Protein AF-A0AAV8YI38-F1 (afdb_monomer_lite)

Sequence (86 aa):
MEMMLRVRRITPVEGTEETVRVVSMDKDFHVDCYVCEECGMQLTDEPDKRCYPLDGRLMCRGCHIQRLQHTPRQMHPVAATYQYTG

Structure (mmCIF, N/CA/C/O backbone):
data_AF-A0AAV8YI38-F1
#
_entry.id   AF-A0AAV8YI38-F1
#
loop_
_atom_site.group_PDB
_atom_site.id
_atom_site.type_symbol
_atom_site.label_atom_id
_atom_site.label_alt_id
_atom_site.label_comp_id
_atom_site.label_asym_id
_atom_site.label_entity_id
_atom_site.label_seq_id
_atom_site.pdbx_PDB_ins_code
_atom_site.Cartn_x
_atom_site.Cartn_y
_atom_site.Cartn_z
_atom_site.occupancy
_atom_site.B_iso_or_equiv
_atom_site.auth_seq_id
_atom_site.auth_comp_id
_atom_site.auth_asym_id
_atom_site.auth_atom_id
_atom_site.pdbx_PDB_model_num
ATOM 1 N N . MET A 1 1 ? -20.047 -2.349 35.442 1.00 51.56 1 MET A N 1
ATOM 2 C CA . MET A 1 1 ? -18.631 -2.194 35.051 1.00 51.56 1 MET A CA 1
ATOM 3 C C . MET A 1 1 ? -17.938 -3.537 35.209 1.00 51.56 1 MET A C 1
ATOM 5 O O . MET A 1 1 ? -17.265 -3.686 36.202 1.00 51.56 1 MET A O 1
ATOM 9 N N . GLU A 1 2 ? -18.120 -4.488 34.287 1.00 48.53 2 GLU A N 1
ATOM 10 C CA . GLU A 1 2 ? -17.273 -5.691 34.084 1.00 48.53 2 GLU A CA 1
ATOM 11 C C . GLU A 1 2 ? -17.598 -6.168 32.648 1.00 48.53 2 GLU A C 1
ATOM 13 O O . GLU A 1 2 ? -18.760 -6.414 32.348 1.00 48.53 2 GLU A O 1
ATOM 18 N N . MET A 1 3 ? -16.771 -5.951 31.620 1.00 51.53 3 MET A N 1
ATOM 19 C CA . MET A 1 3 ? -15.449 -6.511 31.301 1.00 51.53 3 MET A CA 1
ATOM 20 C C . MET A 1 3 ? -15.526 -7.891 30.637 1.00 51.53 3 MET A C 1
ATOM 22 O O . MET A 1 3 ? -15.293 -8.902 31.278 1.00 51.53 3 MET A O 1
ATOM 26 N N . MET A 1 4 ? -15.753 -7.913 29.318 1.00 46.09 4 MET A N 1
ATOM 27 C CA . MET A 1 4 ? -15.222 -8.955 28.427 1.00 46.09 4 MET A CA 1
ATOM 28 C C . MET A 1 4 ? -14.809 -8.316 27.098 1.00 46.09 4 MET A C 1
ATOM 30 O O . MET A 1 4 ? -15.578 -8.173 26.150 1.00 46.09 4 MET A O 1
ATOM 34 N N . LEU A 1 5 ? -13.557 -7.865 27.086 1.00 57.25 5 LEU A N 1
ATOM 35 C CA . LEU A 1 5 ? -12.787 -7.555 25.892 1.00 57.25 5 LEU A CA 1
ATOM 36 C C . LEU A 1 5 ? -12.474 -8.861 25.147 1.00 57.25 5 LEU A C 1
ATOM 38 O O . LEU A 1 5 ? -12.098 -9.844 25.782 1.00 57.25 5 LEU A O 1
ATOM 42 N N . ARG A 1 6 ? -12.485 -8.777 23.808 1.00 56.00 6 ARG A N 1
ATOM 43 C CA . ARG A 1 6 ? -12.012 -9.761 22.808 1.00 56.00 6 ARG A CA 1
ATOM 44 C C . ARG A 1 6 ? -13.062 -10.769 22.336 1.00 56.00 6 ARG A C 1
ATOM 46 O O . ARG A 1 6 ? -13.130 -11.887 22.817 1.00 56.00 6 ARG A O 1
ATOM 53 N N . VAL A 1 7 ? -13.827 -10.343 21.331 1.00 54.03 7 VAL A N 1
ATOM 54 C CA . VAL A 1 7 ? -14.211 -11.069 20.101 1.00 54.03 7 VAL A CA 1
ATOM 55 C C . VAL A 1 7 ? -15.355 -10.267 19.485 1.00 54.03 7 VAL A C 1
ATOM 57 O O . VAL A 1 7 ? -16.480 -10.288 19.970 1.00 54.03 7 VAL A O 1
ATOM 60 N N . ARG A 1 8 ? -15.074 -9.546 18.406 1.00 42.03 8 ARG A N 1
ATOM 61 C CA . ARG A 1 8 ? -16.086 -9.154 17.422 1.00 42.03 8 ARG A CA 1
ATOM 62 C C . ARG A 1 8 ? -15.422 -9.410 16.075 1.00 42.03 8 ARG A C 1
ATOM 64 O O . ARG A 1 8 ? -14.561 -8.653 15.660 1.00 42.03 8 ARG A O 1
ATOM 71 N N . ARG A 1 9 ? -15.563 -10.615 15.505 1.00 42.16 9 ARG A N 1
ATOM 72 C CA . ARG A 1 9 ? -16.612 -10.906 14.511 1.00 42.16 9 ARG A CA 1
ATOM 73 C C . ARG A 1 9 ? -17.375 -9.646 14.116 1.00 42.16 9 ARG A C 1
ATOM 75 O O . ARG A 1 9 ? -18.007 -9.018 14.957 1.00 42.16 9 ARG A O 1
ATOM 82 N N . ILE A 1 10 ? -17.280 -9.318 12.835 1.00 46.81 10 ILE A N 1
ATOM 83 C CA . ILE A 1 10 ? -18.098 -8.337 12.135 1.00 46.81 10 ILE A CA 1
ATOM 84 C C . ILE A 1 10 ? -19.550 -8.825 12.252 1.00 46.81 10 ILE A C 1
ATOM 86 O O . ILE A 1 10 ? -20.051 -9.528 11.385 1.00 46.81 10 ILE A O 1
ATOM 90 N N . THR A 1 11 ? -20.194 -8.602 13.393 1.00 47.62 11 THR A N 1
ATOM 91 C CA . THR A 1 11 ? -21.638 -8.784 13.532 1.00 47.62 11 THR A CA 1
ATOM 92 C C . THR A 1 11 ? -22.280 -7.438 13.236 1.00 47.62 11 THR A C 1
ATOM 94 O O . THR A 1 11 ? -21.874 -6.451 13.861 1.00 47.62 11 THR A O 1
ATOM 97 N N . PRO A 1 12 ? -23.228 -7.385 12.287 1.00 43.03 12 PRO A N 1
ATOM 98 C CA . PRO A 1 12 ? -23.889 -6.151 11.895 1.00 43.03 12 PRO A CA 1
ATOM 99 C C . PRO A 1 12 ? -24.639 -5.582 13.100 1.00 43.03 12 PRO A C 1
ATOM 101 O O . PRO A 1 12 ? -25.270 -6.320 13.858 1.00 43.03 12 PRO A O 1
ATOM 104 N N . VAL A 1 13 ? -24.514 -4.273 13.312 1.00 45.84 13 VAL A N 1
ATOM 105 C CA . VAL A 1 13 ? -25.328 -3.563 14.298 1.00 45.84 13 VAL A CA 1
ATOM 106 C C . VAL A 1 13 ? -26.756 -3.508 13.755 1.00 45.84 13 VAL A C 1
ATOM 108 O O . VAL A 1 13 ? -26.960 -3.156 12.593 1.00 45.84 13 VAL A O 1
ATOM 111 N N . GLU A 1 14 ? -27.742 -3.892 14.564 1.00 50.78 14 GLU A N 1
ATOM 112 C CA . GLU A 1 14 ? -29.151 -3.768 14.193 1.00 50.78 14 GLU A CA 1
ATOM 113 C C . GLU A 1 14 ? -29.472 -2.280 13.984 1.00 50.78 14 GLU A C 1
ATOM 115 O O . GLU A 1 14 ? -29.533 -1.512 14.944 1.00 50.78 14 GLU A O 1
ATOM 120 N N . GLY A 1 15 ? -29.609 -1.861 12.720 1.00 52.38 15 GLY A N 1
ATOM 121 C CA . GLY A 1 15 ? -30.099 -0.526 12.367 1.00 52.38 15 GLY A CA 1
ATOM 122 C C . GLY A 1 15 ? -29.438 0.170 11.177 1.00 52.38 15 GLY A C 1
ATOM 123 O O . GLY A 1 15 ? -30.087 1.032 10.597 1.00 52.38 15 GLY A O 1
ATOM 124 N N . THR A 1 16 ? -28.217 -0.196 10.766 1.00 46.16 16 THR A N 1
ATOM 125 C CA . THR A 1 16 ? -27.598 0.300 9.515 1.00 46.16 16 THR A CA 1
ATOM 126 C C . THR A 1 16 ? -26.577 -0.715 8.978 1.00 46.16 16 THR A C 1
ATOM 128 O O . THR A 1 16 ? -25.458 -0.802 9.484 1.00 46.16 16 THR A O 1
ATOM 131 N N . GLU A 1 17 ? -26.939 -1.480 7.946 1.00 50.41 17 GLU A N 1
ATOM 132 C CA . GLU A 1 17 ? -26.069 -2.442 7.236 1.00 50.41 17 GLU A CA 1
ATOM 133 C C . GLU A 1 17 ? -25.098 -1.769 6.241 1.00 50.41 17 GLU A C 1
ATOM 135 O O . GLU A 1 17 ? -24.836 -2.282 5.157 1.00 50.41 17 GLU A O 1
ATOM 140 N N . GLU A 1 18 ? -24.531 -0.616 6.593 1.00 51.22 18 GLU A N 1
ATOM 141 C CA . GLU A 1 18 ? -23.529 0.061 5.764 1.00 51.22 18 GLU A CA 1
ATOM 142 C C . GLU A 1 18 ? -22.201 0.120 6.516 1.00 51.22 18 GLU A C 1
ATOM 144 O O . GLU A 1 18 ? -21.845 1.111 7.152 1.00 51.22 18 GLU A O 1
ATOM 149 N N . THR A 1 19 ? -21.438 -0.972 6.471 1.00 58.06 19 THR A N 1
ATOM 150 C CA . THR A 1 19 ? -20.023 -0.901 6.834 1.00 58.06 19 THR A CA 1
ATOM 151 C C . THR A 1 19 ? -19.275 -0.285 5.659 1.00 58.06 19 THR A C 1
ATOM 153 O O . THR A 1 19 ? -19.091 -0.908 4.612 1.00 58.06 19 THR A O 1
ATOM 156 N N . VAL A 1 20 ? -18.864 0.976 5.813 1.00 66.69 20 VAL A N 1
ATOM 157 C CA . VAL A 1 20 ? -17.999 1.640 4.835 1.00 66.69 20 VAL A CA 1
ATOM 158 C C . VAL A 1 20 ? -16.687 0.861 4.779 1.00 66.69 20 VAL A C 1
ATOM 160 O O . VAL A 1 20 ? -15.881 0.887 5.709 1.00 66.69 20 VAL A O 1
ATOM 163 N N . ARG A 1 21 ? -16.504 0.119 3.689 1.00 75.00 21 ARG A N 1
ATOM 164 C CA . ARG A 1 21 ? -15.318 -0.688 3.407 1.00 75.00 21 ARG A CA 1
ATOM 165 C C . ARG A 1 21 ? -14.704 -0.224 2.100 1.00 75.00 21 ARG A C 1
ATOM 167 O O . ARG A 1 21 ? -15.413 0.043 1.131 1.00 75.00 21 ARG A O 1
ATOM 174 N N . VAL A 1 22 ? -13.384 -0.144 2.068 1.00 79.25 22 VAL A N 1
ATOM 175 C CA . VAL A 1 22 ? -12.642 0.164 0.850 1.00 79.25 22 VAL A CA 1
ATOM 176 C C . VAL A 1 22 ? -12.355 -1.150 0.142 1.00 79.25 22 VAL A C 1
ATOM 178 O O . VAL A 1 22 ? -11.779 -2.060 0.733 1.00 79.25 22 VAL A O 1
ATOM 181 N N . VAL A 1 23 ? -12.777 -1.266 -1.116 1.00 79.38 23 VAL A N 1
ATOM 182 C CA . VAL A 1 23 ? -12.478 -2.440 -1.942 1.00 79.38 23 VAL A CA 1
ATOM 183 C C . VAL A 1 23 ? -11.215 -2.157 -2.742 1.00 79.38 23 VAL A C 1
ATOM 185 O O . VAL A 1 23 ? -11.184 -1.235 -3.554 1.00 79.38 23 VAL A O 1
ATOM 188 N N . SER A 1 24 ? -10.171 -2.946 -2.513 1.00 79.06 24 SER A N 1
ATOM 189 C CA . SER A 1 24 ? -8.929 -2.897 -3.286 1.00 79.06 24 SER A CA 1
ATOM 190 C C . SER A 1 24 ? -8.360 -4.307 -3.413 1.00 79.06 24 SER A C 1
ATOM 192 O O . SER A 1 24 ? -8.513 -5.107 -2.497 1.00 79.06 24 SER A O 1
ATOM 194 N N . MET A 1 25 ? -7.726 -4.643 -4.540 1.00 82.94 25 MET A N 1
ATOM 195 C CA . MET A 1 25 ? -7.105 -5.967 -4.754 1.00 82.94 25 MET A CA 1
ATOM 196 C C . MET A 1 25 ? -8.044 -7.156 -4.477 1.00 82.94 25 MET A C 1
ATOM 198 O O . MET A 1 25 ? -7.631 -8.139 -3.858 1.00 82.94 25 MET A O 1
ATOM 202 N N . ASP A 1 26 ? -9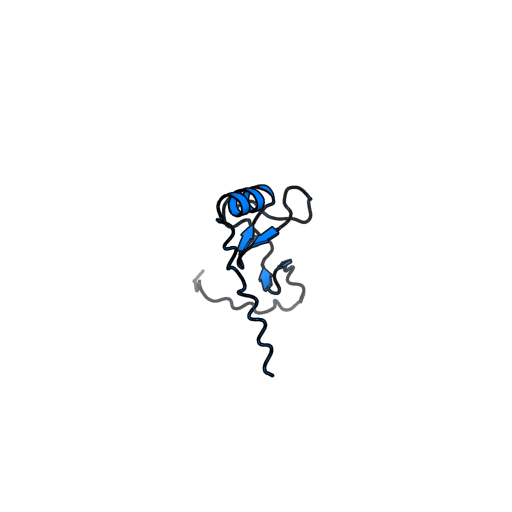.321 -7.029 -4.844 1.00 79.38 26 ASP A N 1
ATOM 203 C CA . ASP A 1 26 ? -10.365 -8.032 -4.574 1.00 79.38 26 ASP A CA 1
ATOM 204 C C . ASP A 1 26 ? -10.562 -8.360 -3.078 1.00 79.38 26 ASP A C 1
ATOM 206 O O . ASP A 1 26 ? -11.088 -9.413 -2.715 1.00 79.38 26 ASP A O 1
ATOM 210 N N . LYS A 1 27 ? -10.143 -7.451 -2.191 1.00 78.75 27 LYS A N 1
ATOM 211 C CA . LYS A 1 27 ? -10.271 -7.547 -0.735 1.00 78.75 27 LYS A CA 1
ATOM 212 C C . LYS A 1 27 ? -10.987 -6.323 -0.182 1.00 78.75 27 LYS A C 1
ATOM 214 O O . LYS A 1 27 ? -10.846 -5.208 -0.687 1.00 78.75 27 LYS A O 1
ATOM 219 N N . ASP A 1 28 ? -11.761 -6.539 0.870 1.00 83.19 28 ASP A N 1
ATOM 220 C CA . ASP A 1 28 ? -12.334 -5.479 1.682 1.00 83.19 28 ASP A CA 1
ATOM 221 C C . ASP A 1 28 ? -11.376 -5.069 2.805 1.00 83.19 28 ASP A C 1
ATOM 223 O O . ASP A 1 28 ? -10.836 -5.896 3.537 1.00 83.19 28 ASP A O 1
ATOM 227 N N . PHE A 1 29 ? -11.172 -3.762 2.933 1.00 82.56 29 PHE A N 1
ATOM 228 C CA . PHE A 1 29 ? -10.402 -3.148 4.004 1.00 82.56 29 PHE A CA 1
ATOM 229 C C . PHE A 1 29 ? -11.302 -2.205 4.797 1.00 82.56 29 PHE A C 1
ATOM 231 O O . PHE A 1 29 ? -12.138 -1.495 4.230 1.00 82.56 29 PHE A O 1
ATOM 238 N N . HIS A 1 30 ? -11.105 -2.146 6.114 1.00 81.94 30 HIS A N 1
ATOM 239 C CA . HIS A 1 30 ? -11.627 -1.025 6.893 1.00 81.94 30 HIS A CA 1
ATOM 240 C C . HIS A 1 30 ? -10.978 0.273 6.412 1.00 81.94 30 HIS A C 1
ATOM 242 O O . HIS A 1 30 ? -9.813 0.266 6.011 1.00 81.94 30 HIS A O 1
ATOM 248 N N . VAL A 1 31 ? -11.701 1.387 6.521 1.00 81.25 31 VAL A N 1
ATOM 249 C CA . VAL A 1 31 ? -11.161 2.720 6.218 1.00 81.25 31 VAL A CA 1
ATOM 250 C C . VAL A 1 31 ? -9.862 2.965 6.996 1.00 81.25 31 VAL A C 1
ATOM 252 O O . VAL A 1 31 ? -8.865 3.348 6.396 1.00 81.25 31 VAL A O 1
ATOM 255 N N . ASP A 1 32 ? -9.823 2.606 8.283 1.00 80.88 32 ASP A N 1
ATOM 256 C CA . ASP A 1 32 ? -8.633 2.757 9.136 1.00 80.88 32 ASP A CA 1
ATOM 257 C C . ASP A 1 32 ? -7.465 1.841 8.729 1.00 80.88 32 ASP A C 1
ATOM 259 O O . ASP A 1 32 ? -6.303 2.171 8.946 1.00 80.88 32 ASP A O 1
ATOM 263 N N . CYS A 1 33 ? -7.751 0.685 8.123 1.00 84.00 33 CYS A N 1
ATOM 264 C CA . CYS A 1 33 ? -6.730 -0.268 7.678 1.00 84.00 33 CYS A CA 1
ATOM 265 C C . CYS A 1 33 ? -6.237 0.010 6.252 1.00 84.00 33 CYS A C 1
ATOM 267 O O . CYS A 1 33 ? -5.284 -0.625 5.802 1.00 84.00 33 CYS A O 1
ATOM 269 N N . TYR A 1 34 ? -6.873 0.934 5.531 1.00 89.44 34 TYR A N 1
ATOM 270 C CA . TYR A 1 34 ? -6.496 1.301 4.173 1.00 89.44 34 TYR A CA 1
ATOM 271 C C . TYR A 1 34 ? -5.313 2.282 4.192 1.00 89.44 34 TYR A C 1
ATOM 273 O O . TYR A 1 34 ? -5.446 3.484 3.951 1.00 89.44 34 TYR A O 1
ATOM 281 N N . VAL A 1 35 ? -4.142 1.751 4.542 1.00 92.00 35 VAL A N 1
ATOM 282 C CA . VAL A 1 35 ? -2.879 2.480 4.713 1.00 92.00 35 VAL A CA 1
ATOM 283 C C . VAL A 1 35 ? -1.775 1.853 3.862 1.00 92.00 35 VAL A C 1
ATOM 285 O O . VAL A 1 35 ? -1.834 0.680 3.502 1.00 92.00 35 VAL A O 1
ATOM 288 N N . CYS A 1 36 ? -0.745 2.631 3.537 1.00 92.88 36 CYS A N 1
ATOM 289 C CA . CYS A 1 36 ? 0.466 2.118 2.907 1.00 92.88 36 CYS A CA 1
ATOM 290 C C . CYS A 1 36 ? 1.240 1.238 3.898 1.00 92.88 36 CYS A C 1
ATOM 292 O O . CYS A 1 36 ? 1.616 1.714 4.967 1.00 92.88 36 CYS A O 1
ATOM 294 N N . GLU A 1 37 ? 1.553 -0.003 3.532 1.00 91.19 37 GLU A N 1
ATOM 295 C CA . GLU A 1 37 ? 2.270 -0.932 4.418 1.00 91.19 37 GLU A CA 1
ATOM 296 C C . GLU A 1 37 ? 3.748 -0.567 4.641 1.00 91.19 37 GLU A C 1
ATOM 298 O O . GLU A 1 37 ? 4.341 -1.009 5.619 1.00 91.19 37 GLU A O 1
ATOM 303 N N . GLU A 1 38 ? 4.353 0.257 3.778 1.00 89.88 38 GLU A N 1
ATOM 304 C CA . GLU A 1 38 ? 5.766 0.649 3.928 1.00 89.88 38 GLU A CA 1
ATOM 305 C C . GLU A 1 38 ? 5.944 1.938 4.746 1.00 89.88 38 GLU A C 1
ATOM 307 O O . GLU A 1 38 ? 6.874 2.035 5.541 1.00 89.88 38 GLU A O 1
ATOM 312 N N . CYS A 1 39 ? 5.085 2.947 4.548 1.00 92.06 39 CYS A N 1
ATOM 313 C CA . CYS A 1 39 ? 5.219 4.252 5.213 1.00 92.06 39 CYS A CA 1
ATOM 314 C C . CYS A 1 39 ? 4.098 4.580 6.209 1.00 92.06 39 CYS A C 1
ATOM 316 O O . CYS A 1 39 ? 4.171 5.605 6.881 1.00 92.06 39 CYS A O 1
ATOM 318 N N . GLY A 1 40 ? 3.054 3.751 6.294 1.00 90.25 40 GLY A N 1
ATOM 319 C CA . GLY A 1 40 ? 1.924 3.937 7.210 1.00 90.25 40 GLY A CA 1
ATOM 320 C C . GLY A 1 40 ? 0.955 5.064 6.839 1.00 90.25 40 GLY A C 1
ATOM 321 O O . GLY A 1 40 ? 0.054 5.367 7.614 1.00 90.25 40 GLY A O 1
ATOM 322 N N . MET A 1 41 ? 1.114 5.711 5.680 1.00 90.88 41 MET A N 1
ATOM 323 C CA . MET A 1 41 ? 0.223 6.798 5.258 1.00 90.88 41 MET A CA 1
ATOM 324 C C . MET A 1 41 ? -1.181 6.283 4.925 1.00 90.88 41 MET A C 1
ATOM 326 O O . MET A 1 41 ? -1.317 5.314 4.180 1.00 90.88 41 MET A O 1
ATOM 330 N N . GLN A 1 42 ? -2.213 6.985 5.405 1.00 92.00 42 GLN A N 1
ATOM 331 C CA . GLN A 1 42 ? -3.604 6.734 5.030 1.00 92.00 42 GLN A CA 1
ATOM 332 C C . GLN A 1 42 ? -3.803 6.943 3.529 1.00 92.00 42 GLN A C 1
ATOM 334 O O . GLN A 1 42 ? -3.526 8.024 3.001 1.00 92.00 42 GLN A O 1
ATOM 339 N N . LEU A 1 43 ? -4.278 5.900 2.854 1.00 91.50 43 LEU A N 1
ATOM 340 C CA . LEU A 1 43 ? -4.588 5.949 1.436 1.00 91.50 43 LEU A CA 1
ATOM 341 C C . LEU A 1 43 ? -6.001 6.508 1.251 1.00 91.50 43 LEU A C 1
ATOM 343 O O . LEU A 1 43 ? -6.899 6.257 2.051 1.00 91.50 43 LEU A O 1
ATOM 347 N N . THR A 1 44 ? -6.199 7.285 0.195 1.00 89.12 44 THR A N 1
ATOM 348 C CA . THR A 1 44 ? -7.491 7.891 -0.158 1.00 89.12 44 THR A CA 1
ATOM 349 C C . THR A 1 44 ? -7.697 7.823 -1.674 1.00 89.12 44 THR A C 1
ATOM 351 O O . THR A 1 44 ? -6.951 7.143 -2.385 1.00 89.12 44 THR A O 1
ATOM 354 N N . ASP A 1 45 ? -8.730 8.480 -2.196 1.00 85.00 45 ASP A N 1
ATOM 355 C CA . ASP A 1 45 ? -8.963 8.633 -3.635 1.00 85.00 45 ASP A CA 1
ATOM 356 C C . ASP A 1 45 ? -8.103 9.745 -4.279 1.00 85.00 45 ASP A C 1
ATOM 358 O O . ASP A 1 45 ? -7.966 9.780 -5.513 1.00 85.00 45 ASP A O 1
ATOM 362 N N . GLU A 1 46 ? -7.468 10.593 -3.455 1.00 89.50 46 GLU A N 1
ATOM 363 C CA . GLU A 1 46 ? -6.566 11.669 -3.879 1.00 89.50 46 GLU A CA 1
ATOM 364 C C . GLU A 1 46 ? -5.380 11.129 -4.699 1.00 89.50 46 GLU A C 1
ATOM 366 O O . GLU A 1 46 ? -4.810 10.091 -4.359 1.00 89.50 46 GLU A O 1
ATOM 371 N N . PRO A 1 47 ? -4.931 11.833 -5.752 1.00 82.31 47 PRO A N 1
ATOM 372 C CA . PRO A 1 47 ? -3.878 11.344 -6.648 1.00 82.31 47 PRO A CA 1
ATOM 373 C C . PRO A 1 47 ? -2.540 11.060 -5.944 1.00 82.31 47 PRO A C 1
ATOM 375 O O . PRO A 1 47 ? -1.861 10.092 -6.299 1.00 82.31 47 PRO A O 1
ATOM 378 N N . ASP A 1 48 ? -2.177 11.851 -4.931 1.00 84.69 48 ASP A N 1
ATOM 379 C CA . ASP A 1 48 ? -0.931 11.683 -4.171 1.00 84.69 48 ASP A CA 1
ATOM 380 C C . ASP A 1 48 ? -1.003 10.568 -3.117 1.00 84.69 48 ASP A C 1
ATOM 382 O O . ASP A 1 48 ? 0.016 9.960 -2.784 1.00 84.69 48 ASP A O 1
ATOM 386 N N . LYS A 1 49 ? -2.209 10.259 -2.625 1.00 87.25 49 LYS A N 1
ATOM 387 C CA . LYS A 1 49 ? -2.465 9.254 -1.578 1.00 87.25 49 LYS A CA 1
ATOM 388 C C . LYS A 1 49 ? -3.211 8.027 -2.100 1.00 87.25 49 LYS A C 1
ATOM 390 O O . LYS A 1 49 ? -3.689 7.211 -1.319 1.00 87.25 49 LYS A O 1
ATOM 395 N N . ARG A 1 50 ? -3.314 7.875 -3.418 1.00 90.00 50 ARG A N 1
ATOM 396 C CA . ARG A 1 50 ? -3.976 6.731 -4.042 1.00 90.00 50 ARG A CA 1
ATOM 397 C C . ARG A 1 50 ? -3.223 5.437 -3.747 1.00 90.00 50 ARG A C 1
ATOM 399 O O . ARG A 1 50 ? -1.990 5.436 -3.679 1.00 90.00 50 ARG A O 1
ATOM 406 N N . CYS A 1 51 ? -3.961 4.332 -3.621 1.00 90.75 51 CYS A N 1
ATOM 407 C CA . CYS A 1 51 ? -3.346 3.013 -3.529 1.00 90.75 51 CYS A CA 1
ATOM 408 C C . CYS A 1 51 ? -2.782 2.549 -4.876 1.00 90.75 51 CYS A C 1
ATOM 410 O O . CYS A 1 51 ? -3.371 2.747 -5.939 1.00 90.75 51 CYS A O 1
ATOM 412 N N . TYR A 1 52 ? -1.633 1.895 -4.798 1.00 90.50 52 TYR A N 1
ATOM 413 C CA . TYR A 1 52 ? -0.970 1.195 -5.881 1.00 90.50 52 TYR A CA 1
ATOM 414 C C . TYR A 1 52 ? -0.669 -0.214 -5.373 1.00 90.50 52 TYR A C 1
ATOM 416 O O . TYR A 1 52 ? 0.247 -0.388 -4.567 1.00 90.50 52 TYR A O 1
ATOM 424 N N . PRO A 1 53 ? -1.477 -1.208 -5.762 1.00 88.75 53 PRO A N 1
ATOM 425 C CA . PRO A 1 53 ? -1.294 -2.568 -5.290 1.00 88.75 53 PRO A CA 1
ATOM 426 C C . PRO A 1 53 ? -0.061 -3.221 -5.922 1.00 88.75 53 PRO A C 1
ATOM 428 O O . PRO A 1 53 ? 0.091 -3.203 -7.142 1.00 88.75 53 PRO A O 1
ATOM 431 N N . LEU A 1 54 ? 0.798 -3.828 -5.100 1.00 87.69 54 LEU A N 1
ATOM 432 C CA . LEU A 1 54 ? 2.002 -4.538 -5.550 1.00 87.69 54 LEU A CA 1
ATOM 433 C C . LEU A 1 54 ? 2.234 -5.787 -4.701 1.00 87.69 54 LEU A C 1
ATOM 435 O O . LEU A 1 54 ? 2.219 -5.699 -3.479 1.00 87.69 54 LEU A O 1
ATOM 439 N N . ASP A 1 55 ? 2.426 -6.947 -5.336 1.00 83.94 55 ASP A N 1
ATOM 440 C CA . ASP A 1 55 ? 2.660 -8.236 -4.655 1.00 83.94 55 ASP A CA 1
ATOM 441 C C . ASP A 1 55 ? 1.651 -8.553 -3.532 1.00 83.94 55 ASP A C 1
ATOM 443 O O . ASP A 1 55 ? 1.989 -9.143 -2.505 1.00 83.94 55 ASP A O 1
ATOM 447 N N . GLY A 1 56 ? 0.392 -8.137 -3.695 1.00 84.50 56 GLY A N 1
ATOM 448 C CA . GLY A 1 56 ? -0.617 -8.358 -2.661 1.00 84.50 56 GLY A CA 1
ATOM 449 C C . GLY A 1 56 ? -0.535 -7.386 -1.475 1.00 84.50 56 GLY A C 1
ATOM 450 O O . GLY A 1 56 ? -1.113 -7.691 -0.435 1.00 84.50 56 GLY A O 1
ATOM 451 N N . ARG A 1 57 ? 0.119 -6.225 -1.630 1.00 88.69 57 ARG A N 1
ATOM 452 C CA . ARG A 1 57 ? 0.279 -5.189 -0.594 1.00 88.69 57 ARG A CA 1
ATOM 453 C C . ARG A 1 57 ? -0.264 -3.830 -1.015 1.00 88.69 57 ARG A C 1
ATOM 455 O O . ARG A 1 57 ? -0.193 -3.463 -2.191 1.00 88.69 57 ARG A O 1
ATOM 462 N N . LEU A 1 58 ? -0.748 -3.060 -0.041 1.00 90.94 58 LEU A N 1
ATOM 463 C CA . LEU A 1 58 ? -1.189 -1.677 -0.242 1.00 90.94 58 LEU A CA 1
ATOM 464 C C . LEU A 1 58 ? 0.013 -0.729 -0.187 1.00 90.94 58 LEU A C 1
ATOM 466 O O . LEU A 1 58 ? 0.667 -0.602 0.847 1.00 90.94 58 LEU A O 1
ATOM 470 N N . MET A 1 59 ? 0.299 -0.028 -1.286 1.00 92.19 59 MET A N 1
ATOM 471 C CA . MET A 1 59 ? 1.397 0.941 -1.344 1.00 92.19 59 MET A CA 1
ATOM 472 C C . MET A 1 59 ? 0.923 2.306 -1.844 1.00 92.19 59 MET A C 1
ATOM 474 O O . MET A 1 59 ? -0.004 2.398 -2.643 1.00 92.19 59 MET A O 1
ATOM 478 N N . CYS A 1 60 ? 1.568 3.384 -1.398 1.00 93.19 60 CYS A N 1
ATOM 479 C CA . CYS A 1 60 ? 1.383 4.711 -1.991 1.00 93.19 60 CYS A CA 1
ATOM 480 C C 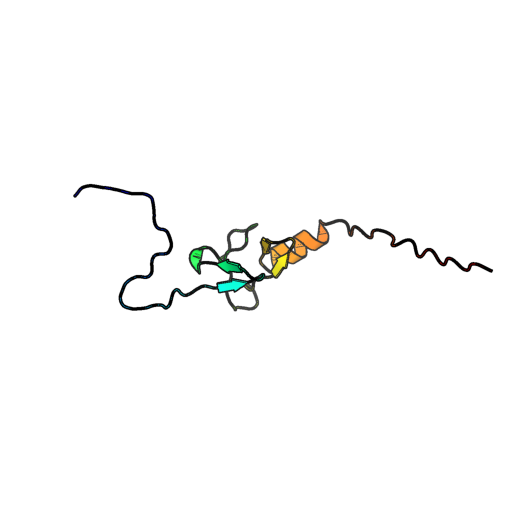. CYS A 1 60 ? 2.245 4.871 -3.253 1.00 93.19 60 CYS A C 1
ATOM 482 O O . CYS A 1 60 ? 3.183 4.103 -3.481 1.00 93.19 60 CYS A O 1
ATOM 484 N N . ARG A 1 61 ? 1.985 5.916 -4.050 1.00 91.44 61 ARG A N 1
ATOM 485 C CA . ARG A 1 61 ? 2.715 6.191 -5.302 1.00 91.44 61 ARG A CA 1
ATOM 486 C C . ARG A 1 61 ? 4.239 6.198 -5.125 1.00 91.44 61 ARG A C 1
ATOM 488 O O . ARG A 1 61 ? 4.949 5.600 -5.929 1.00 91.44 61 ARG A O 1
ATOM 495 N N . GLY A 1 62 ? 4.737 6.867 -4.084 1.00 91.25 62 GLY A N 1
ATOM 496 C CA . GLY A 1 62 ? 6.174 6.986 -3.814 1.00 91.25 62 GLY A CA 1
ATOM 497 C C . GLY A 1 62 ? 6.822 5.643 -3.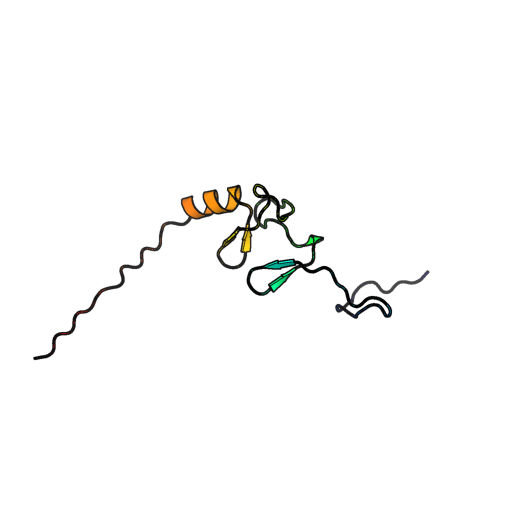477 1.00 91.25 62 GLY A C 1
ATOM 498 O O . GLY A 1 62 ? 7.775 5.237 -4.141 1.00 91.25 62 GLY A O 1
ATOM 499 N N . CYS A 1 63 ? 6.256 4.921 -2.505 1.00 91.88 63 CYS A N 1
ATOM 500 C CA . CYS A 1 63 ? 6.753 3.605 -2.101 1.00 91.88 63 CYS A CA 1
ATOM 501 C C . CYS A 1 63 ? 6.661 2.588 -3.245 1.00 91.88 63 CYS A C 1
ATOM 503 O O . CYS A 1 63 ? 7.584 1.802 -3.436 1.00 91.88 63 CYS A O 1
ATOM 505 N N . HIS A 1 64 ? 5.594 2.638 -4.047 1.00 91.31 64 HIS A N 1
ATOM 506 C CA . HIS A 1 64 ? 5.419 1.773 -5.210 1.00 91.31 64 HIS A CA 1
ATOM 507 C C . HIS A 1 64 ? 6.542 1.958 -6.243 1.00 91.31 64 HIS A C 1
ATOM 509 O O . HIS A 1 64 ? 7.174 0.988 -6.659 1.00 91.31 64 HIS A O 1
ATOM 515 N N . ILE A 1 65 ? 6.848 3.207 -6.617 1.00 90.06 65 ILE A N 1
ATOM 516 C CA . ILE A 1 65 ? 7.924 3.517 -7.574 1.00 90.06 65 ILE A CA 1
ATOM 517 C C . ILE A 1 65 ? 9.286 3.099 -7.015 1.00 90.06 65 ILE A C 1
ATOM 519 O O . ILE A 1 65 ? 10.082 2.492 -7.729 1.00 90.06 65 ILE A O 1
ATOM 523 N N . GLN A 1 66 ? 9.547 3.390 -5.740 1.00 89.69 66 GLN A N 1
ATOM 524 C CA . GLN A 1 66 ? 10.792 3.003 -5.084 1.00 89.69 66 GLN A CA 1
ATOM 525 C C . GLN A 1 66 ? 10.960 1.478 -5.075 1.00 89.69 66 GLN A C 1
ATOM 527 O O . GLN A 1 66 ? 12.024 0.964 -5.416 1.00 89.69 66 GLN A O 1
ATOM 532 N N . ARG A 1 67 ? 9.894 0.729 -4.772 1.00 87.00 67 ARG A N 1
ATOM 533 C CA . ARG A 1 67 ? 9.929 -0.736 -4.765 1.00 87.00 67 ARG A CA 1
ATOM 534 C C . ARG A 1 67 ? 10.197 -1.312 -6.152 1.00 87.00 67 ARG A C 1
ATOM 536 O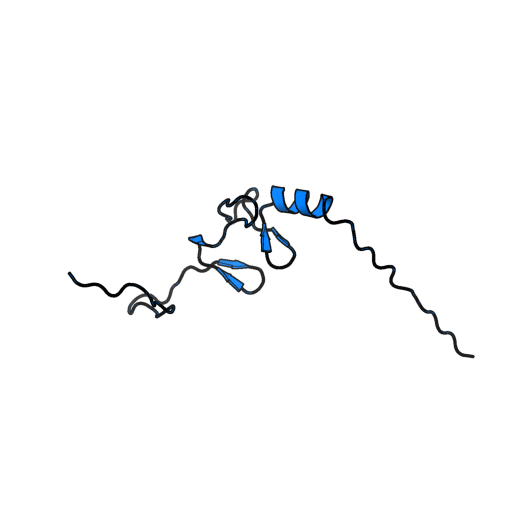 O . ARG A 1 67 ? 11.047 -2.187 -6.262 1.00 87.00 67 ARG A O 1
ATOM 543 N N . LEU A 1 68 ? 9.567 -0.773 -7.198 1.00 85.12 68 LEU A N 1
ATOM 544 C CA . LEU A 1 68 ? 9.806 -1.188 -8.587 1.00 85.12 68 LEU A CA 1
ATOM 545 C C . LEU A 1 68 ? 11.257 -0.975 -9.046 1.00 85.12 68 LEU A C 1
ATOM 547 O O . LEU A 1 68 ? 11.753 -1.729 -9.881 1.00 85.12 68 LEU A O 1
ATOM 551 N N . GLN A 1 69 ? 11.944 0.037 -8.511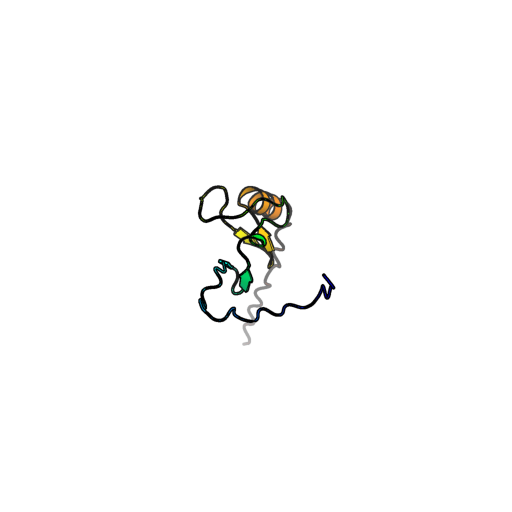 1.00 83.06 69 GLN A N 1
ATOM 552 C CA . GLN A 1 69 ? 13.364 0.273 -8.795 1.00 83.06 69 GLN A CA 1
ATOM 553 C C . GLN A 1 69 ? 14.273 -0.742 -8.088 1.00 83.06 69 GLN A C 1
ATOM 555 O O . GLN A 1 69 ? 15.312 -1.116 -8.628 1.00 83.06 69 GLN A O 1
ATOM 560 N N . HIS A 1 70 ? 13.880 -1.197 -6.896 1.00 72.50 70 HIS A N 1
ATOM 561 C CA . HIS A 1 70 ? 14.640 -2.164 -6.102 1.00 72.50 70 HIS A CA 1
ATOM 562 C C . HIS A 1 70 ? 14.310 -3.625 -6.411 1.00 72.50 70 HIS A C 1
ATOM 564 O O . HIS A 1 70 ? 15.103 -4.498 -6.068 1.00 72.50 70 HIS A O 1
ATOM 570 N N . THR A 1 71 ? 13.177 -3.920 -7.049 1.00 67.81 71 THR A N 1
ATOM 571 C CA . 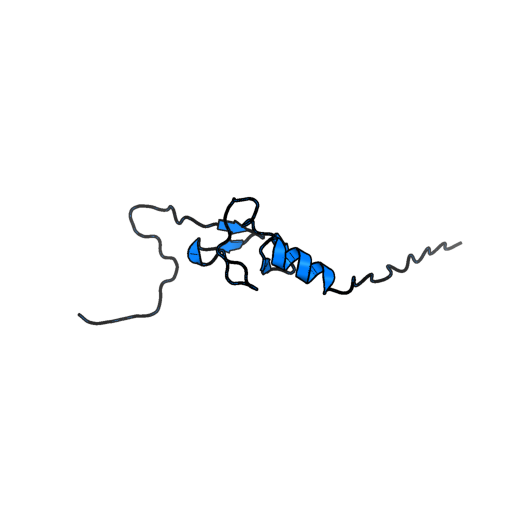THR A 1 71 ? 12.909 -5.256 -7.580 1.00 67.81 71 THR A CA 1
ATOM 572 C C . THR A 1 71 ? 13.751 -5.448 -8.839 1.00 67.81 71 THR A C 1
ATOM 574 O O . THR A 1 71 ? 13.422 -4.842 -9.866 1.00 67.81 71 THR A O 1
ATOM 577 N N . PRO A 1 72 ? 14.826 -6.265 -8.821 1.00 60.84 72 PRO A N 1
ATOM 578 C CA . PRO A 1 72 ? 15.474 -6.641 -10.064 1.00 60.84 72 PRO A CA 1
ATOM 579 C C . PRO A 1 72 ? 14.390 -7.263 -10.931 1.00 60.84 72 PRO A C 1
ATOM 581 O O . PRO A 1 72 ? 13.691 -8.177 -10.486 1.00 60.84 72 PRO A O 1
ATOM 584 N N . ARG A 1 73 ? 14.198 -6.722 -12.139 1.00 60.50 73 ARG A N 1
ATOM 585 C CA . ARG A 1 73 ? 13.308 -7.322 -13.126 1.00 60.50 73 ARG A CA 1
ATOM 586 C C . ARG A 1 73 ? 13.723 -8.782 -13.244 1.00 60.50 73 ARG A C 1
ATOM 588 O O . ARG A 1 73 ? 14.747 -9.075 -13.855 1.00 60.50 73 ARG A O 1
ATOM 595 N N . GLN A 1 74 ? 12.938 -9.682 -12.661 1.00 60.50 74 GLN A N 1
ATOM 596 C CA . GLN A 1 74 ? 13.017 -11.108 -12.932 1.00 60.50 74 GLN A CA 1
ATOM 597 C C . GLN A 1 74 ? 12.465 -11.286 -14.350 1.00 60.50 74 GLN A C 1
ATOM 599 O O . GLN A 1 74 ? 11.344 -11.743 -14.564 1.00 60.50 74 GLN A O 1
ATOM 604 N N . MET A 1 75 ? 13.236 -10.809 -15.332 1.00 58.00 75 MET A N 1
ATOM 605 C CA . MET A 1 75 ? 13.125 -11.185 -16.729 1.00 58.00 75 MET A CA 1
ATOM 606 C C . MET A 1 75 ? 13.494 -12.659 -16.756 1.00 58.00 75 MET A C 1
ATOM 608 O O . MET A 1 75 ? 14.639 -13.010 -17.016 1.00 58.00 75 MET A O 1
ATOM 612 N N . HIS A 1 76 ? 12.548 -13.523 -16.398 1.00 59.16 76 HIS A N 1
ATOM 613 C CA . HIS A 1 76 ? 12.677 -14.935 -16.687 1.00 59.16 76 HIS A CA 1
ATOM 614 C C . HIS A 1 76 ? 12.695 -15.027 -18.214 1.00 59.16 76 HIS A C 1
ATOM 616 O O . HIS A 1 76 ? 11.697 -14.656 -18.841 1.00 59.16 76 HIS A O 1
ATOM 622 N N . PRO A 1 77 ? 13.815 -15.426 -18.842 1.00 63.44 77 PRO A N 1
ATOM 623 C CA . PRO A 1 77 ? 13.823 -15.629 -20.276 1.00 63.44 77 PRO A CA 1
ATOM 624 C C . PRO A 1 77 ? 12.830 -16.754 -20.563 1.00 63.44 77 PRO A C 1
ATOM 626 O O . PRO A 1 77 ? 13.066 -17.910 -20.218 1.00 63.44 77 PRO A O 1
ATOM 629 N N . VAL A 1 78 ? 11.687 -16.413 -21.156 1.00 65.12 78 VAL A N 1
ATOM 630 C CA . VAL A 1 78 ? 10.777 -17.419 -21.696 1.00 65.12 78 VAL A CA 1
ATOM 631 C C . VAL A 1 78 ? 11.506 -18.012 -22.893 1.00 65.12 78 VAL A C 1
ATOM 633 O O . VAL A 1 78 ? 11.599 -17.387 -23.948 1.00 65.12 78 VAL A O 1
ATOM 636 N N . ALA A 1 79 ? 12.109 -19.184 -22.701 1.00 68.88 79 ALA A N 1
ATOM 637 C CA . ALA A 1 79 ? 12.743 -19.920 -23.779 1.00 68.88 79 ALA A CA 1
ATOM 638 C C . ALA A 1 79 ? 11.664 -20.282 -24.807 1.00 68.88 79 ALA A C 1
ATOM 640 O O . ALA A 1 79 ? 10.847 -21.176 -24.583 1.00 68.88 79 ALA A O 1
ATOM 641 N N . ALA A 1 80 ? 11.642 -19.561 -25.927 1.00 64.19 80 ALA A N 1
ATOM 642 C CA . ALA A 1 80 ? 10.813 -19.899 -27.071 1.00 64.19 80 ALA A CA 1
ATOM 643 C C . ALA A 1 80 ? 11.374 -21.180 -27.701 1.00 64.19 80 ALA A C 1
ATOM 645 O O . ALA A 1 80 ? 12.288 -21.141 -28.523 1.00 64.19 80 ALA A O 1
ATOM 646 N N . THR A 1 81 ? 10.866 -22.334 -27.277 1.00 70.62 81 THR A N 1
ATOM 647 C CA . THR A 1 81 ? 11.188 -23.606 -27.923 1.00 70.62 81 THR A CA 1
ATOM 648 C C . THR A 1 81 ? 10.298 -23.750 -29.152 1.00 70.62 81 THR A C 1
ATOM 650 O O . THR A 1 81 ? 9.168 -24.219 -29.092 1.00 70.62 81 THR A O 1
ATOM 653 N N . TYR A 1 82 ? 10.800 -23.290 -30.298 1.00 67.56 82 TYR A N 1
ATOM 654 C CA . TYR A 1 82 ? 10.218 -23.644 -31.588 1.00 67.56 82 TYR A CA 1
ATOM 655 C C . TYR A 1 82 ? 10.559 -25.108 -31.871 1.00 67.56 82 TYR A C 1
ATOM 657 O O . TYR A 1 82 ? 11.684 -25.430 -32.247 1.00 67.56 82 TYR A O 1
ATOM 665 N N . GLN A 1 83 ? 9.602 -26.005 -31.658 1.00 69.94 83 GLN A N 1
ATOM 666 C CA . GLN A 1 83 ? 9.717 -27.402 -32.064 1.00 69.94 83 GLN A CA 1
ATOM 667 C C . GLN A 1 83 ? 9.061 -27.565 -33.438 1.00 69.94 83 GLN A C 1
ATOM 669 O O . GLN A 1 83 ? 7.851 -27.744 -33.547 1.00 69.94 83 GLN A O 1
ATOM 674 N N . TYR A 1 84 ? 9.869 -27.473 -34.497 1.00 65.31 84 TYR A N 1
ATOM 675 C CA . TYR A 1 84 ? 9.495 -27.946 -35.829 1.00 65.31 84 TYR A CA 1
ATOM 676 C C . TYR A 1 84 ? 9.832 -29.438 -35.890 1.00 65.31 84 TYR A C 1
ATOM 678 O O . TYR A 1 84 ? 11.005 -29.808 -35.891 1.00 65.31 84 TYR A O 1
ATOM 686 N N . THR A 1 85 ? 8.814 -30.296 -35.863 1.00 74.69 85 THR A N 1
ATOM 687 C CA . THR A 1 85 ? 8.979 -31.732 -36.119 1.00 74.69 85 THR A CA 1
ATOM 688 C C . THR A 1 85 ? 8.621 -31.978 -37.579 1.00 74.69 85 THR A C 1
ATOM 690 O O . THR A 1 85 ? 7.529 -31.618 -38.018 1.00 74.69 85 THR A O 1
ATOM 693 N N . GLY A 1 86 ? 9.604 -32.469 -38.336 1.00 65.88 86 GLY A N 1
ATOM 694 C CA . GLY A 1 86 ? 9.455 -32.927 -39.717 1.00 65.88 86 GLY A CA 1
ATOM 695 C C . GLY A 1 86 ? 9.254 -34.430 -39.790 1.00 65.88 86 GLY A C 1
ATOM 696 O O . GLY A 1 86 ? 9.548 -35.109 -38.779 1.00 65.88 86 GLY A O 1
#

Organism: NCBI:txid1586634

Foldseek 3Di:
DDDDDDDDDPDDDPPDPDQDWDQDPNDTDHQCRCAAPPPRHRADPDQQRHFDDDPNGTHGPVVVVVVVVVPDPPPVPPPPPPDDDD

InterPro domains:
  IPR001781 Zinc finger, LIM-type [PF00412] (19-67)
  IPR001781 Zinc finger, LIM-type [PS50023] (4-70)
  IPR001781 Zinc finger, LIM-type [SM00132] (12-63)
  IPR047172 Ajuba-like [PTHR24219] (10-75)

Radius of gyration: 21.36 Å; chains: 1; bounding box: 46×45×75 Å

pLDDT: mean 74.22, std 16.24, range [42.03, 93.19]

Secondary structure (DSSP, 8-state):
----------PPPTT-----EEEETTEEEEGGG-B-TTT-PBP-SSTTT--EEETTEEE-HHHHHHHHHHS---------------